Protein AF-A0A533X315-F1 (afdb_monomer_lite)

Secondary structure (DSSP, 8-state):
----EEEEEEEEE-SSS-EEEEEEEEEPPPTTT-SS-SEEEEEEEEEE-HHHHHTT---EEEEEEES-EEEEEE-TTS-BGGGGTT---------PPPS-PPP---SHHHHHHHTT-SEEEEEEEEEEEEE-SSSS-EEEEEEEEEEEEE--STT--PEEEEEEPPP----

Radius of gyration: 19.21 Å; chains: 1; bounding box: 47×56×48 Å

Sequence (171 aa):
MNRKIELKDIRLTIIPRLGVRIAGFAVLDDPSFSASPFASLTSLEVGMKLRPLLKKRVEVEEITLRDPLITVVKNRDGILNTSTLGKKGAPKPEGPAPAPEAPATEGPLRILALLAVDRVSITGGKLTYRDLSAAKPTEYVLQDLDFLLRNVGLGKTPGLQVATRRPTSRR

Foldseek 3Di:
DDFDWDWDDWDFDPPPFTWIKTAWIFGQADVVPDPDTQKIFGIWTWGFDPVVVVVVDTATAEIETHAMEHEWEQALVRDISCVPPPPPDDDDDDDDDPDDDDPPPPDPLVVQQVSQYFKYKYFFYKYWYWYHNDPDIDIDIDTGKIWMWGRSHPPDDIDIDIDHDDPPPDD

pLDDT: mean 76.37, std 17.33, range [31.34, 94.31]

Structure (mmCIF, N/CA/C/O backbone):
data_AF-A0A533X315-F1
#
_entry.id   AF-A0A533X315-F1
#
loop_
_atom_site.group_PDB
_atom_site.id
_atom_site.type_symbol
_atom_site.label_atom_id
_atom_site.label_alt_id
_atom_site.label_comp_id
_atom_site.label_asym_id
_atom_site.label_entity_id
_atom_site.label_seq_id
_atom_site.pdbx_PDB_ins_code
_atom_site.Cartn_x
_atom_site.Cartn_y
_atom_site.Cartn_z
_atom_site.occupancy
_atom_site.B_iso_or_equiv
_atom_site.auth_seq_id
_atom_site.auth_comp_id
_atom_site.auth_asym_id
_atom_site.auth_atom_id
_atom_site.pdbx_PDB_model_num
ATOM 1 N N . MET A 1 1 ? -9.261 5.398 -21.264 1.00 48.66 1 MET A N 1
ATOM 2 C CA . MET A 1 1 ? -8.404 4.272 -20.833 1.00 48.66 1 MET A CA 1
ATOM 3 C C . MET A 1 1 ? -9.002 3.698 -19.560 1.00 48.66 1 MET A C 1
ATOM 5 O O . MET A 1 1 ? -8.903 4.334 -18.518 1.00 48.66 1 MET A O 1
ATOM 9 N N . ASN A 1 2 ? -9.661 2.543 -19.648 1.00 55.62 2 ASN A N 1
ATOM 10 C CA . ASN A 1 2 ? -10.245 1.854 -18.498 1.00 55.62 2 ASN A CA 1
ATOM 11 C C . ASN A 1 2 ? -9.334 0.668 -18.175 1.00 55.62 2 ASN A C 1
ATOM 13 O O . ASN A 1 2 ? -9.430 -0.372 -18.819 1.00 55.62 2 ASN A O 1
ATOM 17 N N . ARG A 1 3 ? -8.406 0.843 -17.226 1.00 67.88 3 ARG A N 1
ATOM 18 C CA . ARG A 1 3 ? -7.572 -0.268 -16.749 1.00 67.88 3 ARG A CA 1
ATOM 19 C C . ARG A 1 3 ? -8.451 -1.263 -15.994 1.00 67.88 3 ARG A C 1
ATOM 21 O O . ARG A 1 3 ? -9.257 -0.855 -15.157 1.00 67.88 3 ARG A O 1
ATOM 28 N N . LYS A 1 4 ? -8.302 -2.553 -16.293 1.00 71.50 4 LYS A N 1
ATOM 29 C CA . LYS A 1 4 ? -9.035 -3.620 -15.606 1.00 71.50 4 LYS A CA 1
ATOM 30 C C . LYS A 1 4 ? -8.408 -3.850 -14.229 1.00 71.50 4 LYS A C 1
ATOM 32 O O . LYS A 1 4 ? -7.188 -3.956 -14.109 1.00 71.50 4 LYS A O 1
ATOM 37 N N . ILE A 1 5 ? -9.252 -3.900 -13.204 1.00 78.75 5 ILE A N 1
ATOM 38 C CA . ILE A 1 5 ? -8.856 -4.195 -11.826 1.00 78.75 5 ILE A CA 1
ATOM 39 C C . ILE A 1 5 ? -9.348 -5.601 -11.500 1.00 78.75 5 ILE A C 1
ATOM 41 O O . ILE A 1 5 ? -10.522 -5.904 -11.709 1.00 78.75 5 ILE A O 1
ATOM 45 N N . GLU A 1 6 ? -8.461 -6.443 -10.985 1.00 82.12 6 GLU A N 1
ATOM 46 C CA . GLU A 1 6 ? -8.786 -7.787 -10.517 1.00 82.12 6 GLU A CA 1
ATOM 47 C C . GLU A 1 6 ? -8.572 -7.874 -9.007 1.00 82.12 6 GLU A C 1
ATOM 49 O O . GLU A 1 6 ? -7.573 -7.382 -8.478 1.00 82.12 6 GLU A O 1
ATOM 54 N N . LEU A 1 7 ? -9.543 -8.473 -8.316 1.0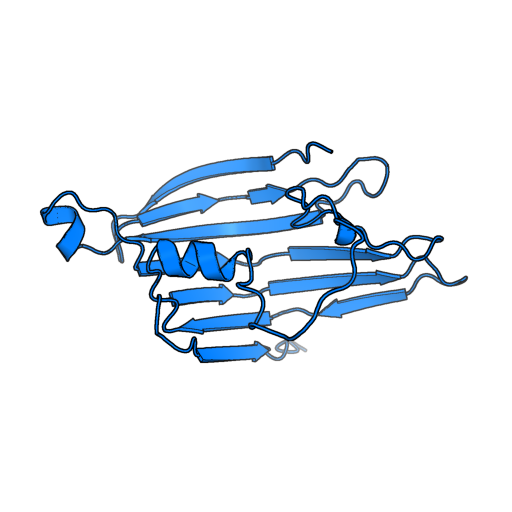0 85.00 7 LEU A N 1
ATOM 55 C CA . LEU A 1 7 ? -9.515 -8.721 -6.880 1.00 85.00 7 LEU A CA 1
ATOM 56 C C . LEU A 1 7 ? -9.859 -10.189 -6.656 1.00 85.00 7 LEU A C 1
ATOM 58 O O . LEU A 1 7 ? -10.851 -10.673 -7.200 1.00 85.00 7 LEU A O 1
ATOM 62 N N . LYS A 1 8 ? -9.054 -10.894 -5.860 1.00 83.25 8 LYS A N 1
ATOM 63 C CA . LYS A 1 8 ? -9.276 -12.322 -5.611 1.00 83.25 8 LYS A CA 1
ATOM 64 C C . LYS A 1 8 ? -10.305 -12.564 -4.514 1.00 83.25 8 LYS A C 1
ATOM 66 O O . LYS A 1 8 ? -11.152 -13.436 -4.659 1.00 83.25 8 LYS A O 1
ATOM 71 N N . ASP A 1 9 ? -10.180 -11.855 -3.396 1.00 87.25 9 ASP A N 1
ATOM 72 C CA . ASP A 1 9 ? -10.981 -12.126 -2.202 1.00 87.25 9 ASP A CA 1
ATOM 73 C C . ASP A 1 9 ? -11.053 -10.900 -1.283 1.00 87.25 9 ASP A C 1
ATOM 75 O O . ASP A 1 9 ? -10.098 -10.122 -1.202 1.00 87.25 9 ASP A O 1
ATOM 79 N N . ILE A 1 10 ? -12.167 -10.746 -0.568 1.00 90.19 10 ILE A N 1
ATOM 80 C CA . ILE A 1 10 ? -12.388 -9.693 0.427 1.00 90.19 10 ILE A CA 1
ATOM 81 C C . ILE A 1 10 ? -12.855 -10.362 1.714 1.00 90.19 10 ILE A C 1
ATOM 83 O O . ILE A 1 10 ? -13.916 -10.977 1.764 1.00 90.19 10 ILE A O 1
ATOM 87 N N . ARG A 1 11 ? -12.072 -10.210 2.778 1.00 89.31 11 ARG A N 1
ATOM 88 C CA . ARG A 1 11 ? -12.354 -10.789 4.091 1.00 89.31 11 ARG A CA 1
ATOM 89 C C . ARG A 1 11 ? -12.438 -9.714 5.152 1.00 89.31 11 ARG A C 1
ATOM 91 O O . ARG A 1 11 ? -11.667 -8.757 5.146 1.00 89.31 11 ARG A O 1
ATOM 98 N N . LEU A 1 12 ? -13.343 -9.907 6.101 1.00 89.06 12 LEU A N 1
ATOM 99 C CA . LEU A 1 12 ? -13.338 -9.143 7.338 1.00 89.06 12 LEU A CA 1
ATOM 100 C C . LEU A 1 12 ? -12.256 -9.713 8.265 1.00 89.06 12 LEU A C 1
ATOM 102 O O . LEU A 1 12 ? -12.170 -10.925 8.457 1.00 89.06 12 LEU A O 1
ATOM 106 N N . THR A 1 13 ? -11.456 -8.841 8.862 1.00 85.25 13 THR A N 1
ATOM 107 C CA . THR A 1 13 ? -10.503 -9.197 9.917 1.00 85.25 13 THR A CA 1
ATOM 108 C C . THR A 1 13 ? -11.058 -8.683 11.234 1.00 85.25 13 THR A C 1
ATOM 110 O O . THR A 1 13 ? -11.443 -7.523 11.306 1.00 85.25 13 THR A O 1
ATOM 113 N N . ILE A 1 14 ? -11.123 -9.527 12.266 1.00 82.69 14 ILE A N 1
ATOM 114 C CA . ILE A 1 14 ? -11.650 -9.145 13.592 1.00 82.69 14 ILE A CA 1
ATOM 115 C C . ILE A 1 14 ? -10.534 -9.137 14.650 1.00 82.69 14 ILE A C 1
ATOM 117 O O . ILE A 1 14 ? -10.539 -8.302 15.550 1.00 82.69 14 ILE A O 1
ATOM 121 N N . ILE A 1 15 ? -9.544 -10.027 14.526 1.00 76.31 15 ILE A N 1
ATOM 122 C CA . ILE A 1 15 ? -8.425 -10.191 15.467 1.00 76.31 15 ILE A CA 1
ATOM 123 C C . ILE A 1 15 ? -7.122 -10.207 14.648 1.00 76.31 15 ILE A C 1
ATOM 125 O O . ILE A 1 15 ? -7.085 -10.899 13.629 1.00 76.31 15 ILE A O 1
ATOM 129 N N . PRO A 1 16 ? -6.054 -9.469 15.026 1.00 72.25 16 PRO A N 1
ATOM 130 C CA . PRO A 1 16 ? -5.887 -8.640 16.231 1.00 72.25 16 PRO A CA 1
ATOM 131 C C . PRO A 1 16 ? -6.499 -7.230 16.141 1.00 72.25 16 PRO A C 1
ATOM 133 O O . PRO A 1 16 ? -6.506 -6.507 17.133 1.00 72.25 16 PRO A O 1
ATOM 136 N N . ARG A 1 17 ? -6.987 -6.816 14.966 1.00 80.06 17 ARG A N 1
ATOM 137 C CA . ARG A 1 17 ? -7.642 -5.521 14.732 1.00 80.06 17 ARG A CA 1
ATOM 138 C C . ARG A 1 17 ? -8.839 -5.704 13.804 1.00 80.06 17 ARG A C 1
ATOM 140 O O . ARG A 1 17 ? -8.781 -6.530 12.893 1.00 80.06 17 ARG A O 1
ATOM 147 N N . LEU A 1 18 ? -9.885 -4.908 14.020 1.00 89.44 18 LEU A N 1
ATOM 148 C CA . LEU A 1 18 ? -11.064 -4.894 13.161 1.00 89.44 18 LEU A CA 1
ATOM 149 C C . LEU A 1 18 ? -10.752 -4.172 11.847 1.00 89.44 18 LEU A C 1
ATOM 151 O O . LEU A 1 18 ? -10.178 -3.082 11.851 1.00 89.44 18 LEU A O 1
ATOM 155 N N . GLY A 1 19 ? -11.134 -4.764 10.723 1.00 90.88 19 GLY A N 1
ATOM 156 C CA . GLY A 1 19 ? -10.880 -4.175 9.420 1.00 90.88 19 GLY A CA 1
ATOM 157 C C . GLY A 1 19 ? -11.281 -5.061 8.255 1.00 90.88 19 GLY A C 1
ATOM 158 O O . GLY A 1 19 ? -11.952 -6.081 8.412 1.00 90.88 19 GLY A O 1
ATOM 159 N N . VAL A 1 20 ? -10.832 -4.665 7.072 1.00 92.12 20 VAL A N 1
ATOM 160 C CA . VAL A 1 20 ? -11.052 -5.387 5.820 1.00 92.12 20 VAL A CA 1
ATOM 161 C C . VAL A 1 20 ? -9.702 -5.750 5.222 1.00 92.12 20 VAL A C 1
ATOM 163 O O . VAL A 1 20 ? -8.807 -4.914 5.127 1.00 92.12 20 VAL A O 1
ATOM 166 N N . ARG A 1 21 ? -9.553 -7.004 4.807 1.00 91.06 21 ARG A N 1
ATOM 167 C CA . ARG A 1 21 ? -8.403 -7.504 4.066 1.00 91.06 21 ARG A CA 1
ATOM 168 C C . ARG A 1 21 ? -8.839 -7.925 2.676 1.00 91.06 21 ARG A C 1
ATOM 170 O O . ARG A 1 21 ? -9.643 -8.835 2.514 1.00 91.06 21 ARG A O 1
ATOM 177 N N . ILE A 1 22 ? -8.247 -7.297 1.679 1.00 91.88 22 ILE A N 1
ATOM 178 C CA . ILE A 1 22 ? -8.441 -7.594 0.268 1.00 91.88 22 ILE A CA 1
ATOM 179 C C . ILE A 1 22 ? -7.198 -8.344 -0.200 1.00 91.88 22 ILE A C 1
ATOM 181 O O . ILE A 1 22 ? -6.088 -7.843 -0.041 1.00 91.88 22 ILE A O 1
ATOM 185 N N . ALA A 1 23 ? -7.357 -9.549 -0.736 1.00 89.62 23 ALA A N 1
ATOM 186 C CA . ALA A 1 23 ? -6.254 -10.358 -1.244 1.00 89.62 23 ALA A CA 1
ATOM 187 C C . ALA A 1 23 ? -6.206 -10.337 -2.775 1.00 89.62 23 ALA A C 1
ATOM 189 O O . ALA A 1 23 ? -7.246 -10.314 -3.433 1.00 89.62 23 ALA A O 1
ATOM 190 N N . GLY A 1 24 ? -4.990 -10.401 -3.323 1.00 80.44 24 GLY A N 1
ATOM 191 C CA . GLY A 1 24 ? -4.727 -10.527 -4.755 1.00 80.44 24 GLY A CA 1
ATOM 192 C C . GLY A 1 24 ? -5.320 -9.375 -5.553 1.00 80.44 24 GLY A C 1
ATOM 193 O O . GLY A 1 24 ? -6.276 -9.584 -6.293 1.00 80.44 24 GLY A O 1
ATOM 194 N N . PHE A 1 25 ? -4.777 -8.172 -5.369 1.00 83.56 25 PHE A N 1
ATOM 195 C CA . PHE A 1 25 ? -5.185 -6.995 -6.131 1.00 83.56 25 PHE A CA 1
ATOM 196 C C . PHE A 1 25 ? -4.200 -6.762 -7.273 1.00 83.56 25 PHE A C 1
ATOM 198 O O . PHE A 1 25 ? -2.995 -6.656 -7.039 1.00 83.56 25 PHE A O 1
ATOM 205 N N . ALA A 1 26 ? -4.705 -6.658 -8.497 1.00 81.19 26 ALA A N 1
ATOM 206 C CA . ALA A 1 26 ? -3.902 -6.375 -9.677 1.00 81.19 26 ALA A CA 1
ATOM 207 C C . ALA A 1 26 ? -4.588 -5.331 -10.561 1.00 81.19 26 ALA A C 1
ATOM 209 O O . ALA A 1 26 ? -5.777 -5.419 -10.861 1.00 81.19 26 ALA A O 1
ATOM 210 N N . VAL A 1 27 ? -3.815 -4.340 -10.990 1.00 79.62 27 VAL A N 1
ATOM 211 C CA . VAL A 1 27 ? -4.179 -3.379 -12.026 1.00 79.62 27 VAL A CA 1
ATOM 212 C C . VAL A 1 27 ? -3.457 -3.809 -13.288 1.00 79.62 27 VAL A C 1
ATOM 214 O O . VAL A 1 27 ? -2.233 -3.678 -13.403 1.00 79.62 27 VAL A O 1
ATOM 217 N N . LEU A 1 28 ? -4.227 -4.352 -14.221 1.00 70.94 28 LEU A N 1
ATOM 218 C CA . LEU A 1 28 ? -3.714 -4.774 -15.512 1.00 70.94 28 LEU A CA 1
ATOM 219 C C . LEU A 1 28 ? -3.410 -3.538 -16.361 1.00 70.94 28 LEU A C 1
ATOM 221 O O . LEU A 1 28 ? -4.136 -2.537 -16.311 1.00 70.94 28 LEU A O 1
ATOM 225 N N . ASP A 1 29 ? -2.305 -3.598 -17.100 1.00 66.69 29 ASP A N 1
ATOM 226 C CA . ASP A 1 29 ? -2.007 -2.583 -18.105 1.00 66.69 29 ASP 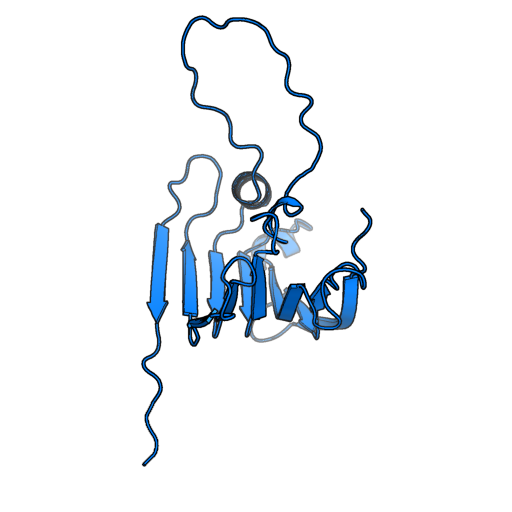A CA 1
ATOM 227 C C . ASP A 1 29 ? -2.778 -2.876 -19.397 1.00 66.69 29 ASP A C 1
ATOM 229 O O . ASP A 1 29 ? -3.402 -3.930 -19.549 1.00 66.69 29 ASP A O 1
ATOM 233 N N . ASP A 1 30 ? -2.756 -1.924 -20.324 1.00 61.12 30 ASP A N 1
ATOM 234 C CA . ASP A 1 30 ? -3.273 -2.163 -21.668 1.00 61.12 30 ASP A CA 1
ATOM 235 C C . ASP A 1 30 ? -2.464 -3.299 -22.340 1.00 61.12 30 ASP A C 1
ATOM 237 O O . ASP A 1 30 ? -1.226 -3.249 -22.306 1.00 61.12 30 ASP A O 1
ATOM 241 N N . PRO A 1 31 ? -3.111 -4.308 -22.964 1.00 58.53 31 PRO A N 1
ATOM 242 C CA . PRO A 1 31 ? -2.419 -5.399 -23.657 1.00 58.53 31 PRO A CA 1
ATOM 243 C C . PRO A 1 31 ? -1.403 -4.923 -24.702 1.00 58.53 31 PRO A C 1
ATOM 245 O O . PRO A 1 31 ? -0.459 -5.645 -25.013 1.00 58.53 31 PRO A O 1
ATOM 248 N N . SER A 1 32 ? -1.580 -3.706 -25.229 1.00 52.69 32 SER A N 1
ATOM 249 C CA . SER A 1 32 ? -0.659 -3.074 -26.179 1.00 52.69 32 SER A CA 1
ATOM 250 C C . SER A 1 32 ? 0.703 -2.675 -25.584 1.00 52.69 32 SER A C 1
ATOM 252 O O . SER A 1 32 ? 1.644 -2.457 -26.346 1.00 52.69 32 SER A O 1
ATOM 254 N N . PHE A 1 33 ? 0.851 -2.618 -24.253 1.00 56.50 33 PHE A N 1
ATOM 255 C CA . PHE A 1 33 ? 2.120 -2.309 -23.575 1.00 56.50 33 PHE A CA 1
ATOM 256 C C . PHE A 1 33 ? 2.791 -3.535 -22.940 1.00 56.50 33 PHE A C 1
ATOM 258 O O . PHE A 1 33 ? 4.016 -3.659 -22.995 1.00 56.50 33 PHE A O 1
ATOM 265 N N . SER A 1 34 ? 2.028 -4.421 -22.291 1.00 58.03 34 SER A N 1
ATOM 266 C CA . SER A 1 34 ? 2.573 -5.552 -21.527 1.00 58.03 34 SER A CA 1
ATOM 267 C C . SER A 1 34 ? 1.480 -6.557 -21.146 1.00 58.03 34 SER A C 1
ATOM 269 O O . SER A 1 34 ? 0.383 -6.164 -20.763 1.00 58.03 34 SER A O 1
ATOM 271 N N . ALA A 1 35 ? 1.807 -7.855 -21.159 1.00 59.41 35 ALA A N 1
ATOM 272 C CA . ALA A 1 35 ? 0.961 -8.909 -20.583 1.00 59.41 35 ALA A CA 1
ATOM 273 C C . ALA A 1 35 ? 1.045 -8.981 -19.042 1.00 59.41 35 ALA A C 1
ATOM 275 O O . ALA A 1 35 ? 0.193 -9.590 -18.397 1.00 59.41 35 ALA A O 1
ATOM 276 N N . SER A 1 36 ? 2.069 -8.367 -18.441 1.00 62.09 36 SER A N 1
ATOM 277 C CA . SER A 1 36 ? 2.260 -8.315 -16.990 1.00 62.09 36 SER A CA 1
ATOM 278 C C . SER A 1 36 ? 1.491 -7.148 -16.356 1.00 62.09 36 SER A C 1
ATOM 280 O O . SER A 1 36 ? 1.452 -6.065 -16.951 1.00 62.09 36 SER A O 1
ATOM 282 N N . PRO A 1 37 ? 0.946 -7.318 -15.133 1.00 66.94 37 PRO A N 1
ATOM 283 C CA . PRO A 1 37 ? 0.276 -6.249 -14.400 1.00 66.94 37 PRO A CA 1
ATOM 284 C C . PRO A 1 37 ? 1.179 -5.026 -14.215 1.00 66.94 37 PRO A C 1
ATOM 286 O O . PRO A 1 37 ? 2.347 -5.149 -13.839 1.00 66.94 37 PRO A O 1
ATOM 289 N N . PHE A 1 38 ? 0.609 -3.839 -14.423 1.00 77.00 38 PHE A N 1
ATOM 290 C CA . PHE A 1 38 ? 1.283 -2.569 -14.162 1.00 77.00 38 PHE A CA 1
ATOM 291 C C . PHE A 1 38 ? 1.596 -2.416 -12.667 1.00 77.00 38 PHE A C 1
ATOM 293 O O . PHE A 1 38 ? 2.708 -2.060 -12.274 1.00 77.00 38 PHE A O 1
ATOM 300 N N . ALA A 1 39 ? 0.598 -2.694 -11.829 1.00 83.56 39 ALA A N 1
ATOM 301 C CA . ALA A 1 39 ? 0.724 -2.676 -10.384 1.00 83.56 39 ALA A CA 1
ATOM 302 C C . ALA A 1 39 ? -0.056 -3.847 -9.799 1.00 83.56 39 ALA A C 1
ATOM 304 O O . ALA A 1 39 ? -1.175 -4.125 -10.220 1.00 83.56 39 ALA A O 1
ATOM 305 N N . SER A 1 40 ? 0.507 -4.528 -8.815 1.00 87.62 40 SER A N 1
ATOM 306 C CA . SER A 1 40 ? -0.186 -5.573 -8.068 1.00 87.62 40 SER A CA 1
ATOM 307 C C . SER A 1 40 ? 0.274 -5.576 -6.622 1.00 87.62 40 SER A C 1
ATOM 309 O O . SER A 1 40 ? 1.283 -4.964 -6.289 1.00 87.62 40 SER A O 1
ATOM 311 N N . LEU A 1 41 ? -0.488 -6.214 -5.748 1.00 90.75 41 LEU A N 1
ATOM 312 C CA . LEU A 1 41 ? -0.133 -6.402 -4.349 1.00 90.75 41 LEU A CA 1
ATOM 313 C C . LEU A 1 41 ? -0.750 -7.702 -3.837 1.00 90.75 41 LEU A C 1
ATOM 315 O O . LEU A 1 41 ? -1.841 -8.105 -4.257 1.00 90.75 41 LEU A O 1
ATOM 319 N N . THR A 1 42 ? -0.058 -8.346 -2.901 1.00 91.44 42 THR A N 1
ATOM 320 C CA . THR A 1 42 ? -0.518 -9.594 -2.283 1.00 91.44 42 THR A CA 1
ATOM 321 C C . THR A 1 42 ? -1.777 -9.356 -1.462 1.00 91.44 42 THR A C 1
ATOM 323 O O . THR A 1 42 ? -2.757 -10.095 -1.587 1.00 91.44 42 THR A O 1
ATOM 326 N N . SER A 1 43 ? -1.775 -8.319 -0.620 1.00 91.12 43 SER A N 1
ATOM 327 C CA . SER A 1 43 ? -2.973 -7.925 0.118 1.00 91.12 43 SER A CA 1
ATOM 328 C C . SER A 1 43 ? -2.981 -6.462 0.537 1.00 91.12 43 SER A C 1
ATOM 330 O O . SER A 1 43 ? -1.950 -5.919 0.932 1.00 91.12 43 SER A O 1
ATOM 332 N N . LEU A 1 44 ? -4.165 -5.860 0.486 1.00 92.56 44 LEU A N 1
ATOM 333 C CA . LEU A 1 44 ? -4.480 -4.543 1.018 1.00 92.56 44 LEU A CA 1
ATOM 334 C C . LEU A 1 44 ? -5.291 -4.735 2.300 1.00 92.56 44 LEU A C 1
ATOM 336 O O . LEU A 1 44 ? -6.371 -5.321 2.279 1.00 92.56 44 LEU A O 1
ATOM 340 N N . GLU A 1 45 ? -4.762 -4.262 3.418 1.00 92.69 45 GLU A N 1
ATOM 341 C CA . GLU A 1 45 ? -5.408 -4.320 4.727 1.00 92.69 45 GLU A CA 1
ATOM 342 C C . GLU A 1 45 ? -5.812 -2.904 5.137 1.00 92.69 45 GLU A C 1
ATOM 344 O O . GLU A 1 45 ? -4.994 -1.988 5.115 1.00 92.69 45 GLU A O 1
ATOM 349 N N . VAL A 1 46 ? -7.079 -2.721 5.499 1.00 92.62 46 VAL A N 1
ATOM 350 C CA . VAL A 1 46 ? -7.629 -1.458 5.997 1.00 92.62 46 VAL A CA 1
ATOM 351 C C . VAL A 1 46 ? -8.149 -1.701 7.408 1.00 92.62 46 VAL A C 1
ATOM 353 O O . VAL A 1 46 ? -9.165 -2.370 7.594 1.00 92.62 46 VAL A O 1
ATOM 356 N N . GLY A 1 47 ? -7.428 -1.189 8.402 1.00 92.00 47 GLY A N 1
ATOM 357 C CA . GLY A 1 47 ? -7.794 -1.243 9.814 1.00 92.00 47 GLY A CA 1
ATOM 358 C C . GLY A 1 47 ? -8.716 -0.091 10.201 1.00 92.00 47 GLY A C 1
ATOM 359 O O . GLY A 1 47 ? -8.532 1.040 9.753 1.00 92.00 47 GLY A O 1
ATOM 360 N N . MET A 1 48 ? -9.704 -0.371 11.047 1.00 91.62 48 MET A N 1
ATOM 361 C CA . MET A 1 48 ? -10.718 0.589 11.482 1.00 91.62 48 MET A CA 1
ATOM 362 C C . MET A 1 48 ? -10.626 0.832 12.989 1.00 91.62 48 MET A C 1
ATOM 364 O O . MET A 1 48 ? -10.395 -0.095 13.768 1.00 91.62 48 MET A O 1
ATOM 368 N N . LYS A 1 49 ? -10.882 2.070 13.422 1.00 89.31 49 LYS A N 1
ATOM 369 C CA . LYS A 1 49 ? -10.882 2.418 14.849 1.00 89.31 49 LYS A CA 1
ATOM 370 C C . LYS A 1 49 ? -12.089 1.807 15.561 1.00 89.31 49 LYS A C 1
ATOM 372 O O . LYS A 1 49 ? -13.231 2.047 15.180 1.00 89.31 49 LYS A O 1
ATOM 377 N N . LEU A 1 50 ? -11.863 1.117 16.678 1.00 87.56 50 LEU A N 1
ATOM 378 C CA . LEU A 1 50 ? -12.948 0.504 17.461 1.00 87.56 50 LEU A CA 1
ATOM 379 C C . LEU A 1 50 ? -13.855 1.532 18.163 1.00 87.56 50 LEU A C 1
ATOM 381 O O . LEU A 1 50 ? -15.076 1.394 18.141 1.00 87.56 50 LEU A O 1
ATOM 385 N N . ARG A 1 51 ? -13.287 2.584 18.776 1.00 89.25 51 ARG A N 1
ATOM 386 C CA . ARG A 1 51 ? -14.074 3.566 19.558 1.00 89.25 51 ARG A CA 1
ATOM 387 C C . ARG A 1 51 ? -15.133 4.304 18.714 1.00 89.25 51 ARG A C 1
ATOM 389 O O . ARG A 1 51 ? -16.264 4.417 19.186 1.00 89.25 51 ARG A O 1
ATOM 396 N N . PRO A 1 52 ? -14.823 4.804 17.500 1.00 87.25 52 PRO A N 1
ATOM 397 C CA . PRO A 1 52 ? -15.812 5.431 16.622 1.00 87.25 52 PRO A CA 1
ATOM 398 C C . PRO A 1 52 ? -16.853 4.441 16.088 1.00 87.25 52 PRO A C 1
ATOM 400 O O . PRO A 1 52 ? -18.016 4.817 15.947 1.00 87.25 52 PRO A O 1
ATOM 403 N N . LEU A 1 53 ? -16.489 3.172 15.876 1.00 85.69 53 LEU A N 1
ATOM 404 C CA . LEU A 1 53 ? -17.422 2.146 15.398 1.00 85.69 53 LEU A CA 1
ATOM 405 C C . LEU A 1 53 ? -18.551 1.856 16.391 1.00 85.69 53 LEU A C 1
ATOM 407 O O . LEU A 1 53 ? -19.693 1.683 15.971 1.00 85.69 53 LEU A O 1
ATOM 411 N N . LEU A 1 54 ? -18.280 1.920 17.701 1.00 88.38 54 LEU A N 1
ATOM 412 C CA . LEU A 1 54 ? -19.326 1.864 18.737 1.00 88.38 54 LEU A CA 1
ATOM 413 C C . LEU A 1 54 ? -20.332 3.024 18.617 1.00 88.38 54 LEU A C 1
ATOM 415 O O . LEU A 1 54 ? -21.490 2.893 19.003 1.00 88.38 54 LEU A O 1
ATOM 419 N N . LYS A 1 55 ? -19.904 4.152 18.038 1.00 93.19 55 LYS A N 1
ATOM 420 C CA . LYS A 1 55 ? -20.741 5.318 17.709 1.00 93.19 55 LYS A CA 1
ATOM 421 C C . LYS A 1 55 ? -21.243 5.297 16.258 1.00 93.19 55 LYS A C 1
ATOM 423 O O . LYS A 1 55 ? -21.676 6.334 15.760 1.00 93.19 55 LYS A O 1
ATOM 428 N N . LYS A 1 56 ? -21.166 4.148 15.573 1.00 89.62 56 LYS A N 1
ATOM 429 C CA . LYS A 1 56 ? -21.532 3.958 14.156 1.00 89.62 56 LYS A CA 1
ATOM 430 C C . LYS A 1 56 ? -20.760 4.861 13.181 1.00 89.62 56 LYS A C 1
ATOM 432 O O . LYS A 1 56 ? -21.261 5.186 12.109 1.00 89.62 56 LYS A O 1
ATOM 437 N N . ARG A 1 57 ? -19.543 5.279 13.540 1.00 86.12 57 ARG A N 1
ATOM 438 C CA . ARG A 1 57 ? -18.647 6.052 12.670 1.00 86.12 57 ARG A CA 1
ATOM 439 C C . ARG A 1 57 ? -17.523 5.168 12.161 1.00 86.12 57 ARG A C 1
ATOM 441 O O . ARG A 1 57 ? -16.838 4.514 12.943 1.00 86.12 57 ARG A O 1
ATOM 448 N N . VAL A 1 58 ? -17.335 5.172 10.848 1.00 85.62 58 VAL A N 1
ATOM 449 C CA . VAL A 1 58 ? -16.233 4.475 10.190 1.00 85.62 58 VAL A CA 1
ATOM 450 C C . VAL A 1 58 ? -15.060 5.436 10.081 1.00 85.62 58 VAL A C 1
ATOM 452 O O . VAL A 1 58 ? -15.121 6.412 9.342 1.00 85.62 58 VAL A O 1
ATOM 455 N N . GLU A 1 59 ? -13.999 5.148 10.826 1.00 87.38 59 GLU A N 1
ATOM 456 C CA . GLU A 1 59 ? -12.737 5.880 10.755 1.00 87.38 59 GLU A CA 1
ATOM 457 C C . GLU A 1 59 ? -11.602 4.893 10.489 1.00 87.38 59 GLU A C 1
ATOM 459 O O . GLU A 1 59 ? -11.504 3.854 11.153 1.00 87.38 59 GLU A O 1
ATOM 464 N N . VAL A 1 60 ? -10.755 5.219 9.513 1.00 90.12 60 VAL A N 1
ATOM 465 C CA . VAL A 1 60 ? -9.621 4.384 9.115 1.00 90.12 60 VAL A CA 1
ATOM 466 C C . VAL A 1 60 ? -8.442 4.666 10.046 1.00 90.12 60 VAL A C 1
ATOM 468 O O . VAL A 1 60 ? -7.999 5.802 10.182 1.00 90.12 60 VAL A O 1
ATOM 471 N N . GLU A 1 61 ? -7.932 3.629 10.705 1.00 89.62 61 GLU A N 1
ATOM 472 C CA . GLU A 1 61 ? -6.744 3.708 11.565 1.00 89.62 61 GLU A CA 1
ATOM 473 C C . GLU A 1 61 ? -5.472 3.531 10.731 1.00 89.62 61 GLU A C 1
ATOM 475 O O . GLU A 1 61 ? -4.572 4.369 10.757 1.00 89.62 61 GLU A O 1
ATOM 480 N N . GLU A 1 62 ? -5.409 2.449 9.955 1.00 91.19 62 GLU A N 1
ATOM 481 C CA . GLU A 1 62 ? -4.216 2.076 9.202 1.00 91.19 62 GLU A CA 1
ATOM 482 C C . GLU A 1 62 ? -4.578 1.497 7.835 1.00 91.19 62 GLU A C 1
ATOM 484 O O . GLU A 1 62 ? -5.551 0.758 7.696 1.00 91.19 62 GLU A O 1
ATOM 489 N N . ILE A 1 63 ? -3.757 1.803 6.832 1.00 93.31 63 ILE A N 1
ATOM 490 C CA . ILE A 1 63 ? -3.776 1.140 5.530 1.00 93.31 63 ILE A CA 1
ATOM 491 C C . ILE A 1 63 ? -2.425 0.455 5.324 1.00 93.31 63 ILE A C 1
ATOM 493 O O . ILE A 1 63 ? -1.395 1.126 5.338 1.00 93.31 63 ILE A O 1
ATOM 497 N N . THR A 1 64 ? -2.422 -0.855 5.093 1.00 93.38 64 THR A N 1
ATOM 498 C CA . THR A 1 64 ? -1.209 -1.646 4.849 1.00 93.38 64 THR A CA 1
ATOM 499 C C . THR A 1 64 ? -1.260 -2.307 3.478 1.00 93.38 64 THR A C 1
ATOM 501 O O . THR A 1 64 ? -2.180 -3.066 3.175 1.00 93.38 64 THR A O 1
ATOM 504 N N . LEU A 1 65 ? -0.243 -2.055 2.655 1.00 94.31 65 LEU A N 1
ATOM 505 C CA . LEU A 1 65 ? -0.036 -2.712 1.367 1.00 94.31 65 LEU A CA 1
ATOM 506 C C . LEU A 1 65 ? 1.094 -3.734 1.516 1.00 94.31 65 LEU A C 1
ATOM 508 O O . LEU A 1 65 ? 2.233 -3.365 1.817 1.00 94.31 65 LEU A O 1
ATOM 512 N N . ARG A 1 66 ? 0.784 -5.016 1.297 1.00 93.31 66 ARG A N 1
ATOM 513 C CA . ARG A 1 66 ? 1.767 -6.106 1.357 1.00 93.31 66 ARG A CA 1
ATOM 514 C C . ARG A 1 66 ? 2.264 -6.497 -0.021 1.00 93.31 66 ARG A C 1
ATOM 516 O O . ARG A 1 66 ? 1.458 -6.762 -0.914 1.00 93.31 66 ARG A O 1
ATOM 523 N N . ASP A 1 67 ? 3.583 -6.542 -0.133 1.00 92.94 67 ASP A N 1
ATOM 524 C CA . ASP A 1 67 ? 4.353 -6.918 -1.311 1.00 92.94 67 ASP A CA 1
ATOM 525 C C . ASP A 1 67 ? 3.853 -6.228 -2.589 1.00 92.94 67 ASP A C 1
ATOM 527 O O . ASP A 1 67 ? 3.518 -6.904 -3.567 1.00 92.94 67 ASP A O 1
ATOM 531 N N . PRO A 1 68 ? 3.711 -4.885 -2.602 1.00 92.00 68 PRO A N 1
ATOM 532 C CA . PRO A 1 68 ? 3.300 -4.212 -3.818 1.00 92.00 68 PRO A CA 1
ATOM 533 C C . PRO A 1 68 ? 4.395 -4.331 -4.876 1.00 92.00 68 PRO A C 1
ATOM 535 O O . PRO A 1 68 ? 5.533 -3.915 -4.664 1.00 92.00 68 PRO A O 1
ATOM 538 N N . LEU A 1 69 ? 4.027 -4.864 -6.032 1.00 89.62 69 LEU A N 1
ATOM 539 C CA . LEU A 1 69 ? 4.843 -4.925 -7.229 1.00 89.62 69 LEU A CA 1
ATOM 540 C C . LEU A 1 69 ? 4.395 -3.826 -8.188 1.00 89.62 69 LEU A C 1
ATOM 542 O O . LEU A 1 69 ? 3.242 -3.810 -8.616 1.00 89.62 69 LEU A O 1
ATOM 546 N N . ILE A 1 70 ? 5.307 -2.934 -8.555 1.00 87.94 70 ILE A N 1
ATOM 547 C CA . ILE A 1 70 ? 5.062 -1.872 -9.531 1.00 87.94 70 ILE A CA 1
ATOM 548 C C . ILE A 1 70 ? 6.047 -2.043 -10.682 1.00 87.94 70 ILE A C 1
ATOM 550 O O . ILE A 1 70 ? 7.256 -2.118 -10.461 1.00 87.94 70 ILE A O 1
ATOM 554 N N . THR A 1 71 ? 5.530 -2.071 -11.908 1.00 85.38 71 THR A N 1
ATOM 555 C CA . THR A 1 71 ? 6.333 -2.160 -13.128 1.00 85.38 71 THR A CA 1
ATOM 556 C C . THR A 1 71 ? 6.204 -0.867 -13.917 1.00 85.38 71 THR A C 1
ATOM 558 O O . THR A 1 71 ? 5.154 -0.557 -14.483 1.00 85.38 71 THR A O 1
ATOM 561 N N . VAL A 1 72 ? 7.295 -0.114 -13.981 1.00 84.50 72 VAL A N 1
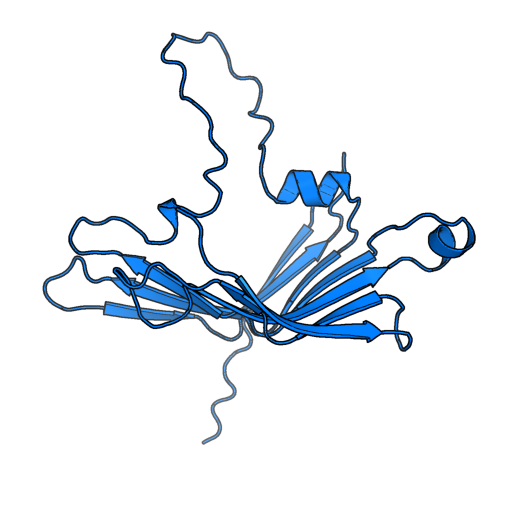ATOM 562 C CA . VAL A 1 72 ? 7.396 1.112 -14.766 1.00 84.50 72 VAL A CA 1
ATOM 563 C C . VAL A 1 72 ? 8.143 0.799 -16.051 1.00 84.50 72 VAL A C 1
ATOM 565 O O . VAL A 1 72 ? 9.298 0.385 -16.020 1.00 84.50 72 VAL A O 1
ATOM 568 N N . VAL A 1 73 ? 7.483 0.996 -17.186 1.00 82.69 73 VAL A N 1
ATOM 569 C CA . VAL A 1 73 ? 8.054 0.760 -18.513 1.00 82.69 73 VAL A CA 1
ATOM 570 C C . VAL A 1 73 ? 8.140 2.086 -19.249 1.00 82.69 73 VAL A C 1
ATOM 572 O O . VAL A 1 73 ? 7.138 2.794 -19.371 1.00 82.69 73 VAL A O 1
ATOM 575 N N . LYS A 1 74 ? 9.333 2.404 -19.748 1.00 83.62 74 LYS A N 1
ATOM 576 C CA . LYS A 1 74 ? 9.574 3.498 -20.686 1.00 83.62 74 LYS A CA 1
ATOM 577 C C . LYS A 1 74 ? 9.618 2.933 -22.098 1.00 83.62 74 LYS A C 1
ATOM 579 O O . LYS A 1 74 ? 10.449 2.071 -22.382 1.00 83.62 74 LYS A O 1
ATOM 584 N N . ASN A 1 75 ? 8.708 3.377 -22.959 1.00 78.25 75 ASN A N 1
ATOM 585 C CA . ASN A 1 75 ? 8.628 2.905 -24.338 1.00 78.25 75 ASN A CA 1
ATOM 586 C C . ASN A 1 75 ? 9.710 3.552 -25.231 1.00 78.25 75 ASN A C 1
ATOM 588 O O . ASN A 1 75 ? 10.488 4.399 -24.784 1.00 78.25 75 ASN A O 1
ATOM 592 N N . ARG A 1 76 ? 9.751 3.154 -26.510 1.00 79.00 76 ARG A N 1
ATOM 593 C CA . ARG A 1 76 ? 10.692 3.700 -27.504 1.00 79.00 76 ARG A CA 1
ATOM 594 C C . ARG A 1 76 ? 10.531 5.197 -27.753 1.00 79.00 76 ARG A C 1
ATOM 596 O O . ARG A 1 76 ? 11.525 5.870 -27.995 1.00 79.00 76 ARG A O 1
ATOM 603 N N . ASP A 1 77 ? 9.317 5.709 -27.590 1.00 73.19 77 ASP A N 1
ATOM 604 C CA . ASP A 1 77 ? 8.990 7.133 -27.708 1.00 73.19 77 ASP A CA 1
ATOM 605 C C . ASP A 1 77 ? 9.332 7.928 -26.431 1.00 73.19 77 ASP A C 1
ATOM 607 O O . ASP A 1 77 ? 9.048 9.119 -26.332 1.00 73.19 77 ASP A O 1
ATOM 611 N N . GLY A 1 78 ? 9.919 7.276 -25.418 1.00 69.44 78 GLY A N 1
ATOM 612 C CA . GLY A 1 78 ? 10.279 7.881 -24.136 1.00 69.44 78 GLY A CA 1
ATOM 613 C C . GLY A 1 78 ? 9.110 8.096 -23.168 1.00 69.44 78 GLY A C 1
ATOM 614 O O . GLY A 1 78 ? 9.307 8.666 -22.094 1.00 69.44 78 GLY A O 1
ATOM 615 N N . ILE A 1 79 ? 7.913 7.621 -23.510 1.00 72.62 79 ILE A N 1
ATOM 616 C CA . ILE A 1 79 ? 6.685 7.718 -22.719 1.00 72.62 79 ILE A CA 1
ATOM 617 C C . ILE A 1 79 ? 6.670 6.622 -21.648 1.00 72.62 79 ILE A C 1
ATOM 619 O O . ILE A 1 79 ? 6.952 5.452 -21.917 1.00 72.62 79 ILE A O 1
ATOM 623 N N . LEU A 1 80 ? 6.302 7.001 -20.422 1.00 72.44 80 LEU A N 1
ATOM 624 C CA . LEU A 1 80 ? 6.145 6.076 -19.303 1.00 72.44 80 LEU A CA 1
ATOM 625 C C . LEU A 1 80 ? 4.717 5.526 -19.239 1.00 72.44 80 LEU A C 1
ATOM 627 O O . LEU A 1 80 ? 3.738 6.268 -19.338 1.00 72.44 80 LEU A O 1
ATOM 631 N N . ASN A 1 81 ? 4.580 4.239 -18.933 1.00 69.12 81 ASN A N 1
ATOM 632 C CA . ASN A 1 81 ? 3.279 3.630 -18.628 1.00 69.12 81 ASN A CA 1
ATOM 633 C C . ASN A 1 81 ? 2.618 4.195 -17.345 1.00 69.12 81 ASN A C 1
ATOM 635 O O . ASN A 1 81 ? 1.421 3.998 -17.121 1.00 69.12 81 ASN A O 1
ATOM 639 N N . THR A 1 82 ? 3.368 4.925 -16.510 1.00 61.41 82 THR A N 1
ATOM 640 C CA . THR A 1 82 ? 2.870 5.644 -15.325 1.00 61.41 82 THR A CA 1
ATOM 641 C C . THR A 1 82 ? 2.221 6.981 -15.660 1.00 61.41 82 THR A C 1
ATOM 643 O O . THR A 1 82 ? 1.491 7.510 -14.828 1.00 61.41 82 THR A O 1
ATOM 646 N N . SER A 1 83 ? 2.409 7.520 -16.871 1.00 57.81 83 SER A N 1
ATOM 647 C CA . SER A 1 83 ? 1.833 8.805 -17.298 1.00 57.81 83 SER A CA 1
ATOM 648 C C . SER A 1 83 ? 0.296 8.804 -17.372 1.00 57.81 83 SER A C 1
ATOM 650 O O . SER A 1 83 ? -0.316 9.822 -17.698 1.00 57.81 83 SER A O 1
ATOM 652 N N . THR A 1 84 ? -0.338 7.666 -17.096 1.00 52.62 84 THR A N 1
ATOM 653 C CA . THR A 1 84 ? -1.791 7.473 -17.011 1.00 52.62 84 THR A CA 1
ATOM 654 C C . THR A 1 84 ? -2.283 7.311 -15.567 1.00 52.62 84 THR A C 1
ATOM 656 O O . THR A 1 84 ? -3.486 7.403 -15.323 1.00 52.62 84 THR A O 1
ATOM 659 N N . LEU A 1 85 ? -1.385 7.129 -14.590 1.00 54.12 85 LEU A N 1
ATOM 660 C CA . LEU A 1 85 ? -1.736 7.140 -13.173 1.00 54.12 85 LEU A CA 1
ATOM 661 C C . LEU A 1 85 ? -2.077 8.564 -12.734 1.00 54.12 85 LEU A C 1
ATOM 663 O O . LEU A 1 85 ? -1.268 9.476 -12.865 1.00 54.12 85 LEU A O 1
ATOM 667 N N . GLY A 1 86 ? -3.278 8.756 -12.192 1.00 47.47 86 GLY A N 1
ATOM 668 C CA . GLY A 1 86 ? -3.684 10.050 -11.640 1.00 47.47 86 GLY A CA 1
ATOM 669 C C . GLY A 1 86 ? -4.176 11.075 -12.663 1.00 47.47 86 GLY A C 1
ATOM 670 O O . GLY A 1 86 ? -4.518 12.180 -12.259 1.00 47.47 86 GLY A O 1
ATOM 671 N N . LYS A 1 87 ? -4.323 10.726 -13.952 1.00 42.66 87 LYS A N 1
ATOM 672 C CA . LYS A 1 87 ? -5.095 11.547 -14.902 1.00 42.66 87 LYS A CA 1
ATOM 673 C C . LYS A 1 87 ? -6.601 11.403 -14.636 1.00 42.66 87 LYS A C 1
ATOM 675 O O . LYS A 1 87 ? -7.343 10.866 -15.453 1.00 42.66 87 LYS A O 1
ATOM 680 N N . LYS A 1 88 ? -7.065 11.889 -13.481 1.00 36.41 88 LYS A N 1
ATOM 681 C CA . LYS A 1 88 ? -8.388 12.520 -13.419 1.00 36.41 88 LYS A CA 1
ATOM 682 C C . LYS A 1 88 ? -8.215 13.891 -14.064 1.00 36.41 88 LYS A C 1
ATOM 684 O O . LYS A 1 88 ? -7.271 14.602 -13.739 1.00 36.41 88 LYS A O 1
ATOM 689 N N . GLY A 1 89 ? -9.042 14.176 -15.064 1.00 39.22 89 GLY A N 1
ATOM 690 C CA . GLY A 1 89 ? -8.875 15.312 -15.959 1.00 39.22 89 GLY A CA 1
ATOM 691 C C . GLY A 1 89 ? -8.724 16.638 -15.221 1.00 39.22 89 GLY A C 1
ATOM 692 O O . GLY A 1 89 ? -9.642 17.075 -14.541 1.00 39.22 89 GLY A O 1
ATOM 693 N N . ALA A 1 90 ? -7.587 17.290 -15.429 1.00 31.34 90 ALA A N 1
ATOM 694 C CA . ALA A 1 90 ? -7.489 18.733 -15.346 1.00 31.34 90 ALA A CA 1
ATOM 695 C C . ALA A 1 90 ? -7.363 19.231 -16.794 1.00 31.34 90 ALA A C 1
ATOM 697 O O . ALA A 1 90 ? -6.346 18.945 -17.438 1.00 31.34 90 ALA A O 1
ATOM 698 N N . PRO A 1 91 ? -8.380 19.904 -17.362 1.00 36.56 91 PRO A N 1
ATOM 699 C CA . PRO A 1 91 ? -8.146 20.711 -18.544 1.00 36.56 91 PRO A CA 1
ATOM 700 C C . PRO A 1 91 ? -7.190 21.822 -18.117 1.00 36.56 91 PRO A C 1
ATOM 702 O O . PRO A 1 91 ? -7.445 22.521 -17.143 1.00 36.56 91 PRO A O 1
ATOM 705 N N . LYS A 1 92 ? -6.059 21.936 -18.809 1.00 38.47 92 LYS A N 1
ATOM 706 C CA . LYS A 1 92 ? -5.122 23.048 -18.661 1.00 38.47 92 LYS A CA 1
ATOM 707 C C . LYS A 1 92 ? -5.796 24.298 -19.238 1.00 38.47 92 LYS A C 1
ATOM 709 O O . LYS A 1 92 ? -6.013 24.310 -20.448 1.00 38.47 92 LYS A O 1
ATOM 714 N N . PRO A 1 93 ? -6.125 25.339 -18.454 1.00 36.19 93 PRO A N 1
ATOM 715 C CA . PRO A 1 93 ? -6.439 26.633 -19.029 1.00 36.19 93 PRO A CA 1
ATOM 716 C C . PRO A 1 93 ? -5.105 27.334 -19.295 1.00 36.19 93 PRO A C 1
ATOM 718 O O . PRO A 1 93 ? -4.313 27.568 -18.381 1.00 36.19 93 PRO A O 1
ATOM 721 N N . GLU A 1 94 ? -4.825 27.620 -20.560 1.00 43.09 94 GLU A N 1
ATOM 722 C CA . GLU A 1 94 ? -3.809 28.600 -20.933 1.00 43.09 94 GLU A CA 1
ATOM 723 C C . GLU A 1 94 ? -4.364 29.999 -20.641 1.00 43.09 94 GLU A C 1
ATOM 725 O O . GLU A 1 94 ? -5.367 30.414 -21.215 1.00 43.09 94 GLU A O 1
ATOM 730 N N . GLY A 1 95 ? -3.726 30.711 -19.713 1.00 37.41 95 GLY A N 1
ATOM 731 C CA . GLY A 1 95 ? -4.017 32.105 -19.388 1.00 37.41 95 GLY A CA 1
ATOM 732 C C . GLY A 1 95 ? -3.016 32.626 -18.348 1.00 37.41 95 GLY A C 1
ATOM 733 O O . GLY A 1 95 ? -2.693 31.886 -17.417 1.00 37.41 95 GLY A O 1
ATOM 734 N N . PRO A 1 96 ? -2.456 33.838 -18.508 1.00 47.53 96 PRO A N 1
ATOM 735 C CA . PRO A 1 96 ? -1.301 34.290 -17.734 1.00 47.53 96 PRO A CA 1
ATOM 736 C C . PRO A 1 96 ? -1.701 34.675 -16.300 1.00 47.53 96 PRO A C 1
ATOM 738 O O . PRO A 1 96 ? -2.646 35.431 -16.090 1.00 47.53 96 PRO A O 1
ATOM 741 N N . ALA A 1 97 ? -0.972 34.152 -15.313 1.00 34.50 97 ALA A N 1
ATOM 742 C CA . ALA A 1 97 ? -1.212 34.373 -13.887 1.00 34.50 97 ALA A CA 1
ATOM 743 C C . ALA A 1 97 ? -0.332 35.498 -13.309 1.00 34.50 97 ALA A C 1
ATOM 745 O O . ALA A 1 97 ? 0.858 35.557 -13.632 1.00 34.50 97 ALA A O 1
ATOM 746 N N . PRO A 1 98 ? -0.844 36.295 -12.354 1.00 44.50 98 PRO A N 1
ATOM 747 C CA . PRO A 1 98 ? -0.049 36.849 -11.271 1.00 44.50 98 PRO A CA 1
ATOM 748 C C . PRO A 1 98 ? -0.146 35.985 -9.994 1.00 44.50 98 PRO A C 1
ATOM 750 O O . PRO A 1 98 ? -1.234 35.634 -9.555 1.00 44.50 98 PRO A O 1
ATOM 753 N N . ALA A 1 99 ? 1.032 35.750 -9.403 1.00 38.53 99 ALA A N 1
ATOM 754 C CA . ALA A 1 99 ? 1.377 35.332 -8.032 1.00 38.53 99 ALA A CA 1
ATOM 755 C C . ALA A 1 99 ? 0.930 33.948 -7.478 1.00 38.53 99 ALA A C 1
ATOM 757 O O . ALA A 1 99 ? -0.159 33.466 -7.771 1.00 38.53 99 ALA A O 1
ATOM 758 N N . PRO A 1 100 ? 1.778 33.286 -6.653 1.00 44.50 100 PRO A N 1
ATOM 759 C CA . PRO A 1 100 ? 1.627 31.879 -6.301 1.00 44.50 100 PRO A CA 1
ATOM 760 C C . PRO A 1 100 ? 0.974 31.694 -4.923 1.00 44.50 100 PRO A C 1
ATOM 762 O O . PRO A 1 100 ? 1.639 31.796 -3.893 1.00 44.50 100 PRO A O 1
ATOM 765 N N . GLU A 1 101 ? -0.308 31.333 -4.894 1.00 38.00 101 GLU A N 1
ATOM 766 C CA . GLU A 1 101 ? -0.829 30.496 -3.810 1.00 38.00 101 GLU A CA 1
ATOM 767 C C . GLU A 1 101 ? -0.404 29.048 -4.075 1.00 38.00 101 GLU A C 1
ATOM 769 O O . GLU A 1 101 ? -0.508 28.542 -5.196 1.00 38.00 101 GLU A O 1
ATOM 774 N N . ALA A 1 102 ? 0.135 28.389 -3.047 1.00 44.12 102 ALA A N 1
ATOM 775 C CA . ALA A 1 102 ? 0.588 27.008 -3.124 1.00 44.12 102 ALA A CA 1
ATOM 776 C C . ALA A 1 102 ? -0.529 26.119 -3.708 1.00 44.12 102 ALA A C 1
ATOM 778 O O . ALA A 1 102 ? -1.644 26.130 -3.179 1.00 44.12 102 ALA A O 1
ATOM 779 N N . PRO A 1 103 ? -0.270 25.340 -4.775 1.00 44.03 103 PRO A N 1
ATOM 780 C CA . PRO A 1 103 ? -1.307 24.523 -5.378 1.00 44.03 103 PRO A CA 1
ATOM 781 C C . PRO A 1 103 ? -1.791 23.512 -4.342 1.00 44.03 103 PRO A C 1
ATOM 783 O O . PRO A 1 103 ? -1.019 22.704 -3.824 1.00 44.03 103 PRO A O 1
ATOM 786 N N . ALA A 1 104 ? -3.084 23.569 -4.025 1.00 46.06 104 ALA A N 1
ATOM 787 C CA . ALA A 1 104 ? -3.745 22.569 -3.213 1.00 46.06 104 ALA A CA 1
ATOM 788 C C . ALA A 1 104 ? -3.703 21.247 -3.987 1.00 46.06 104 ALA A C 1
ATOM 790 O O . ALA A 1 104 ? -4.553 20.987 -4.832 1.00 46.06 104 ALA A O 1
ATOM 791 N N . THR A 1 105 ? -2.679 20.432 -3.740 1.00 51.78 105 THR A N 1
ATOM 792 C CA . THR A 1 105 ? -2.436 19.179 -4.453 1.00 51.78 105 THR A CA 1
ATOM 793 C C . THR A 1 105 ? -3.673 18.283 -4.353 1.00 51.78 105 THR A C 1
ATOM 795 O O . THR A 1 105 ? -3.944 17.690 -3.306 1.00 51.78 105 THR A O 1
ATOM 798 N N . GLU A 1 106 ? -4.437 18.169 -5.442 1.00 60.12 106 GLU A N 1
ATOM 799 C CA . GLU A 1 106 ? -5.539 17.213 -5.627 1.00 60.12 106 GLU A CA 1
ATOM 800 C C . GLU A 1 106 ? -4.991 15.785 -5.802 1.00 60.12 106 GLU A C 1
ATOM 802 O O . GLU A 1 106 ? -5.252 15.083 -6.775 1.00 60.12 106 GLU A O 1
ATOM 807 N N . GLY A 1 107 ? -4.145 15.366 -4.864 1.00 70.88 107 GLY A N 1
ATOM 808 C CA . GLY A 1 107 ? -3.427 14.104 -4.906 1.00 70.88 107 GLY A CA 1
ATOM 809 C C . GLY A 1 107 ? -3.985 13.067 -3.928 1.00 70.88 107 GLY A C 1
ATOM 810 O O . GLY A 1 107 ? -4.747 13.403 -3.015 1.00 70.88 107 GLY A O 1
ATOM 811 N N . PRO A 1 108 ? -3.537 11.804 -4.043 1.00 73.69 108 PRO A N 1
ATOM 812 C CA . PRO A 1 108 ? -3.909 10.716 -3.135 1.00 73.69 108 PRO A CA 1
ATOM 813 C C . PRO A 1 108 ? -3.719 11.062 -1.650 1.00 73.69 108 PRO A C 1
ATOM 815 O O . PRO A 1 108 ? -4.516 10.649 -0.813 1.00 73.69 108 PRO A O 1
ATOM 818 N N . LEU A 1 109 ? -2.716 11.882 -1.317 1.00 79.44 109 LEU A N 1
ATOM 819 C CA . LEU A 1 109 ? -2.463 12.336 0.054 1.00 79.44 109 LEU A CA 1
ATOM 820 C C . LEU A 1 109 ? -3.604 13.180 0.640 1.00 79.44 109 LEU A C 1
ATOM 822 O O . LEU A 1 109 ? -3.893 13.056 1.826 1.00 79.44 109 LEU A O 1
ATOM 826 N N . ARG A 1 110 ? -4.292 14.000 -0.167 1.00 80.50 110 ARG A N 1
ATOM 827 C CA . ARG A 1 110 ? -5.436 14.797 0.304 1.00 80.50 110 ARG A CA 1
ATOM 828 C C . ARG A 1 110 ? -6.653 13.919 0.574 1.00 80.50 110 ARG A C 1
ATOM 830 O O . ARG A 1 110 ? -7.345 14.140 1.560 1.00 80.50 110 ARG A O 1
ATOM 837 N N . ILE A 1 111 ? -6.873 12.892 -0.251 1.00 81.56 111 ILE A N 1
ATOM 838 C CA . ILE A 1 111 ? -7.916 11.880 -0.014 1.00 81.56 111 ILE A CA 1
ATOM 839 C C . ILE A 1 111 ? -7.638 11.149 1.303 1.00 81.56 111 ILE A C 1
ATOM 841 O O . ILE A 1 111 ? -8.533 11.024 2.133 1.00 81.56 111 ILE A O 1
ATOM 845 N N . LEU A 1 112 ? -6.390 10.733 1.535 1.00 82.38 112 LEU A N 1
ATOM 846 C CA . LEU A 1 112 ? -5.989 10.110 2.799 1.00 82.38 112 LEU A CA 1
ATOM 847 C C . LEU A 1 112 ? -6.175 11.056 3.997 1.00 82.38 112 LEU A C 1
ATOM 849 O O . LEU A 1 112 ? -6.651 10.623 5.043 1.00 82.38 112 LEU A O 1
ATOM 853 N N . ALA A 1 113 ? -5.868 12.347 3.836 1.00 80.62 113 ALA A N 1
ATOM 854 C CA . ALA A 1 113 ? -6.073 13.352 4.878 1.00 80.62 113 ALA A CA 1
ATOM 855 C C . ALA A 1 113 ? -7.562 13.598 5.188 1.00 80.62 113 ALA A C 1
ATOM 857 O O . ALA A 1 113 ? -7.912 13.764 6.355 1.00 80.62 113 ALA A O 1
ATOM 858 N N . LEU A 1 114 ? -8.438 13.587 4.173 1.00 82.38 114 LEU A N 1
ATOM 859 C CA . LEU A 1 114 ? -9.898 13.685 4.334 1.00 82.38 114 LEU A CA 1
ATOM 860 C C . LEU A 1 114 ? -10.489 12.452 5.027 1.00 82.38 114 LEU A C 1
ATOM 862 O O . LEU A 1 114 ? -11.414 12.581 5.823 1.00 82.38 114 LEU A O 1
ATOM 866 N N . LEU A 1 115 ? -9.936 11.268 4.755 1.00 80.38 115 LEU A N 1
ATOM 867 C CA . LEU A 1 115 ? -10.287 10.025 5.447 1.00 80.38 115 LEU A CA 1
ATOM 868 C C . LEU A 1 115 ? -9.673 9.925 6.856 1.00 80.38 115 LEU A C 1
ATOM 870 O O . LEU A 1 115 ? -9.943 8.951 7.558 1.00 80.38 115 LEU A O 1
ATOM 874 N N . ALA A 1 116 ? -8.868 10.917 7.261 1.00 80.44 116 ALA A N 1
ATOM 875 C CA . ALA A 1 116 ? -8.189 10.997 8.552 1.00 80.44 116 ALA A CA 1
ATOM 876 C C . ALA A 1 116 ? -7.415 9.715 8.915 1.00 80.44 116 ALA A C 1
ATOM 878 O O . ALA A 1 116 ? -7.493 9.227 10.042 1.00 80.44 116 ALA A O 1
ATOM 879 N N . VAL A 1 117 ? -6.679 9.168 7.944 1.00 86.75 117 VAL A N 1
ATOM 880 C CA . VAL A 1 117 ? -5.908 7.931 8.115 1.00 86.75 117 VAL A CA 1
ATOM 881 C C . VAL A 1 117 ? -4.706 8.187 9.028 1.00 86.75 117 VAL A C 1
ATOM 883 O O . VAL A 1 117 ? -3.822 8.968 8.699 1.00 86.75 117 VAL A O 1
ATOM 886 N N . ASP A 1 118 ? -4.592 7.510 10.169 1.00 88.31 118 ASP A N 1
ATOM 887 C CA . ASP A 1 118 ? -3.464 7.790 11.073 1.00 88.31 118 ASP A CA 1
ATOM 888 C C . ASP A 1 118 ? -2.125 7.291 10.496 1.00 88.31 118 ASP A C 1
ATOM 890 O O . ASP A 1 118 ? -1.079 7.934 10.678 1.00 88.31 118 ASP A O 1
ATOM 894 N N . ARG A 1 119 ? -2.157 6.152 9.791 1.00 91.56 119 ARG A N 1
ATOM 895 C CA . ARG A 1 119 ? -0.967 5.448 9.304 1.00 91.56 119 ARG A CA 1
ATOM 896 C C . ARG A 1 119 ? -1.170 4.805 7.932 1.00 91.56 119 ARG A C 1
ATOM 898 O O . ARG A 1 119 ? -2.164 4.129 7.690 1.00 91.56 119 ARG A O 1
ATOM 905 N N . VAL A 1 120 ? -0.172 4.930 7.060 1.00 93.00 120 VAL A N 1
ATOM 906 C CA . VAL A 1 120 ? -0.084 4.157 5.812 1.00 93.00 120 VAL A CA 1
ATOM 907 C C . VAL A 1 120 ? 1.250 3.428 5.783 1.00 93.00 120 VAL A C 1
ATOM 909 O O . VAL A 1 120 ? 2.296 4.042 5.985 1.00 93.00 120 VAL A O 1
ATOM 912 N N . SER A 1 121 ? 1.227 2.120 5.559 1.00 94.00 121 SER A N 1
ATOM 913 C CA . SER A 1 121 ? 2.417 1.280 5.504 1.00 94.00 121 SER A CA 1
ATOM 914 C C . SER A 1 121 ? 2.479 0.483 4.202 1.00 94.00 121 SER A C 1
ATOM 916 O O . SER A 1 121 ? 1.488 -0.061 3.722 1.00 94.00 121 SER A O 1
ATOM 918 N N . ILE A 1 122 ? 3.669 0.421 3.620 1.00 94.19 122 ILE A N 1
ATOM 919 C CA . ILE A 1 122 ? 4.019 -0.481 2.528 1.00 94.19 122 ILE A CA 1
ATOM 920 C C . ILE A 1 122 ? 5.089 -1.410 3.071 1.00 94.19 122 ILE A C 1
ATOM 922 O O . ILE A 1 122 ? 6.060 -0.938 3.660 1.00 94.19 122 ILE A O 1
ATOM 926 N N . THR A 1 123 ? 4.912 -2.711 2.873 1.00 93.81 123 THR A N 1
ATOM 927 C CA . THR A 1 123 ? 5.887 -3.714 3.304 1.00 93.81 123 THR A CA 1
ATOM 928 C C . THR A 1 123 ? 6.279 -4.625 2.156 1.00 93.81 123 THR A C 1
ATOM 930 O O . THR A 1 123 ? 5.379 -5.147 1.501 1.00 93.81 123 THR A O 1
ATOM 933 N N . GLY A 1 124 ? 7.579 -4.851 1.953 1.00 91.75 124 GLY A N 1
ATOM 934 C CA . GLY A 1 124 ? 8.085 -5.783 0.933 1.00 91.75 124 GLY A CA 1
ATOM 935 C C . GLY A 1 124 ? 7.885 -5.306 -0.510 1.00 91.75 124 GLY A C 1
ATOM 936 O O . GLY A 1 124 ? 7.721 -6.113 -1.420 1.00 91.75 124 GLY A O 1
ATOM 937 N N . GLY A 1 125 ? 7.842 -3.993 -0.739 1.00 91.69 125 GLY A N 1
ATOM 938 C CA . GLY A 1 125 ? 7.609 -3.429 -2.064 1.00 91.69 125 GLY A CA 1
ATOM 939 C C . GLY A 1 125 ? 8.719 -3.763 -3.060 1.00 91.69 125 GLY A C 1
ATOM 940 O O . GLY A 1 125 ? 9.905 -3.730 -2.723 1.00 91.69 125 GLY A O 1
ATOM 941 N N . LYS A 1 126 ? 8.326 -4.031 -4.307 1.00 91.69 126 LYS A N 1
ATOM 942 C CA . LYS A 1 126 ? 9.219 -4.248 -5.445 1.00 91.69 126 LYS A CA 1
ATOM 943 C C . LYS A 1 126 ? 8.867 -3.292 -6.581 1.00 91.69 126 LYS A C 1
ATOM 945 O O . LYS A 1 126 ? 7.747 -3.287 -7.084 1.00 91.69 126 LYS A O 1
ATOM 950 N N . LEU A 1 127 ? 9.841 -2.502 -7.009 1.00 89.00 127 LEU A N 1
ATOM 951 C CA . LEU A 1 127 ? 9.746 -1.599 -8.147 1.00 89.00 127 LEU A CA 1
ATOM 952 C C . LEU A 1 127 ? 10.666 -2.103 -9.257 1.00 89.00 127 LEU A C 1
ATOM 954 O O . LEU A 1 127 ? 11.877 -2.201 -9.078 1.00 89.00 127 LEU A O 1
ATOM 958 N N . THR A 1 128 ? 10.082 -2.414 -10.406 1.00 88.62 128 THR A N 1
ATOM 959 C CA . THR A 1 128 ? 10.809 -2.821 -11.609 1.00 88.62 128 THR A CA 1
ATOM 960 C C . THR A 1 128 ? 10.718 -1.694 -12.625 1.00 88.62 128 THR A C 1
ATOM 962 O O . THR A 1 128 ? 9.622 -1.343 -13.052 1.00 88.62 128 THR A O 1
ATOM 965 N N . TYR A 1 129 ? 11.850 -1.109 -12.999 1.00 86.88 129 TYR A N 1
ATOM 966 C CA . TYR A 1 129 ? 11.939 -0.091 -14.039 1.00 86.88 129 TYR A CA 1
ATOM 967 C C . TYR A 1 129 ? 12.601 -0.684 -15.281 1.00 86.88 129 TYR A C 1
ATOM 969 O O . TYR A 1 129 ? 13.717 -1.193 -15.213 1.00 86.88 129 TYR A O 1
ATOM 977 N N . ARG A 1 130 ? 11.909 -0.620 -16.418 1.00 87.00 130 ARG A N 1
ATOM 978 C CA . ARG A 1 130 ? 12.380 -1.135 -17.706 1.00 87.00 130 ARG A CA 1
ATOM 979 C C . ARG A 1 130 ? 12.465 0.002 -18.705 1.00 87.00 130 ARG A C 1
ATOM 981 O O . ARG A 1 130 ? 11.450 0.611 -19.040 1.00 87.00 130 ARG A O 1
ATOM 988 N N . ASP A 1 131 ? 13.667 0.253 -19.200 1.00 86.00 131 ASP A N 1
ATOM 989 C CA . ASP A 1 131 ? 13.918 1.233 -20.246 1.00 86.00 131 ASP A CA 1
ATOM 990 C C . ASP A 1 131 ? 14.037 0.536 -21.605 1.00 86.00 131 ASP A C 1
ATOM 992 O O . ASP A 1 131 ? 15.003 -0.183 -21.862 1.00 86.00 131 ASP A O 1
ATOM 996 N N . LEU A 1 132 ? 13.034 0.736 -22.464 1.00 83.00 132 LEU A N 1
ATOM 997 C CA . LEU A 1 132 ? 13.012 0.249 -23.846 1.00 83.00 132 LEU A CA 1
ATOM 998 C C . LEU A 1 132 ? 13.376 1.351 -24.856 1.00 83.00 132 LEU A C 1
ATOM 1000 O O . LEU A 1 132 ? 13.306 1.105 -26.059 1.00 83.00 132 LEU A O 1
ATOM 1004 N N . SER A 1 133 ? 13.733 2.556 -24.393 1.00 80.75 133 SER A N 1
ATOM 1005 C CA . SER A 1 133 ? 14.082 3.694 -25.258 1.00 80.75 133 SER A CA 1
ATOM 1006 C C . SER A 1 133 ? 15.488 3.588 -25.847 1.00 80.75 133 SER A C 1
ATOM 1008 O O . SER A 1 133 ? 15.752 4.118 -26.924 1.00 80.75 133 SER A O 1
ATOM 1010 N N . ALA A 1 134 ? 16.382 2.853 -25.186 1.00 78.44 134 ALA A N 1
ATOM 1011 C CA . ALA A 1 134 ? 17.731 2.605 -25.674 1.00 78.44 134 ALA A CA 1
ATOM 1012 C C . ALA A 1 134 ? 17.794 1.418 -26.655 1.00 78.44 134 ALA A C 1
ATOM 1014 O O . ALA A 1 134 ? 16.960 0.511 -26.639 1.00 78.44 134 ALA A O 1
ATOM 1015 N N . ALA A 1 135 ? 18.846 1.385 -27.484 1.00 75.38 135 ALA A N 1
ATOM 1016 C CA . ALA A 1 135 ? 19.119 0.276 -28.406 1.00 75.38 135 ALA A CA 1
ATOM 1017 C C . ALA A 1 135 ? 19.303 -1.075 -27.683 1.00 75.38 135 ALA A C 1
ATOM 1019 O O . ALA A 1 135 ? 19.014 -2.126 -28.252 1.00 75.38 135 ALA A O 1
ATOM 1020 N N . LYS A 1 136 ? 19.751 -1.043 -26.420 1.00 80.75 136 LYS A N 1
ATOM 1021 C CA . LYS A 1 136 ? 19.790 -2.192 -25.510 1.00 80.75 136 LYS A CA 1
ATOM 1022 C C . LYS A 1 136 ? 18.808 -1.939 -24.361 1.00 80.75 136 LYS A C 1
ATOM 1024 O O . LYS A 1 136 ? 18.996 -0.948 -23.657 1.00 80.75 136 LYS A O 1
ATOM 1029 N N . PRO A 1 137 ? 17.789 -2.793 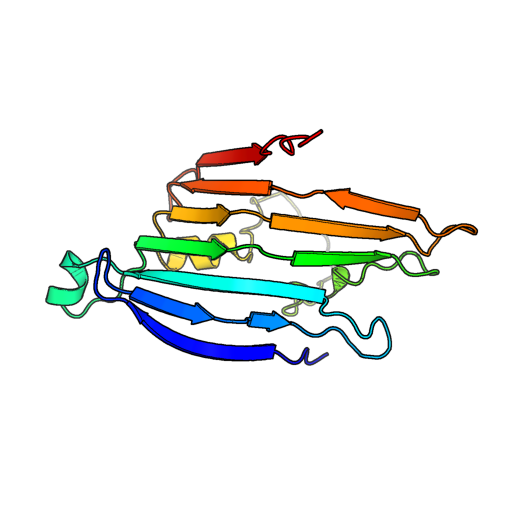-24.166 1.00 81.62 137 PRO A N 1
ATOM 1030 C CA . PRO A 1 137 ? 16.883 -2.679 -23.032 1.00 81.62 137 PRO A CA 1
ATOM 1031 C C . PRO A 1 137 ? 17.635 -2.793 -21.706 1.00 81.62 137 PRO A C 1
ATOM 1033 O O . PRO A 1 137 ? 18.434 -3.715 -21.537 1.00 81.62 137 PRO A O 1
ATOM 1036 N N . THR A 1 138 ? 17.343 -1.899 -20.764 1.00 85.56 138 THR A N 1
ATOM 1037 C CA . THR A 1 138 ? 17.927 -1.943 -19.416 1.00 85.56 138 THR A CA 1
ATOM 1038 C C . THR A 1 138 ? 16.830 -2.132 -18.382 1.00 85.56 138 THR A C 1
ATOM 1040 O O . THR A 1 138 ? 15.796 -1.465 -18.432 1.00 85.56 138 THR A O 1
ATOM 1043 N N . GLU A 1 139 ? 17.053 -3.037 -17.433 1.00 87.38 139 GLU A N 1
ATOM 1044 C CA . GLU A 1 139 ? 16.127 -3.327 -16.343 1.00 87.38 139 GLU A CA 1
ATOM 1045 C C . GLU A 1 139 ? 16.785 -3.038 -14.993 1.00 87.38 139 GLU A C 1
ATOM 1047 O O . GLU A 1 139 ? 17.901 -3.475 -14.717 1.00 87.38 139 GLU A O 1
ATOM 1052 N N . TYR A 1 140 ? 16.073 -2.296 -14.153 1.00 88.31 140 TYR A N 1
ATOM 1053 C CA . TYR A 1 140 ? 16.469 -1.956 -12.796 1.00 88.31 140 TYR A CA 1
ATOM 1054 C C . TYR A 1 140 ? 15.411 -2.471 -11.833 1.00 88.31 140 TYR A C 1
ATOM 1056 O O . TYR A 1 140 ? 14.226 -2.167 -11.975 1.00 88.31 140 TYR A O 1
ATOM 1064 N N . VAL A 1 141 ? 15.839 -3.235 -10.832 1.00 89.25 141 VAL A N 1
ATOM 1065 C CA . VAL A 1 141 ? 14.947 -3.809 -9.827 1.00 89.25 141 VAL A CA 1
ATOM 1066 C C . VAL A 1 141 ? 15.335 -3.281 -8.458 1.00 89.25 141 VAL A C 1
ATOM 1068 O O . VAL A 1 141 ? 16.456 -3.475 -7.994 1.00 89.25 141 VAL A O 1
ATOM 1071 N N . LEU A 1 142 ? 14.378 -2.636 -7.803 1.00 88.19 142 LEU A N 1
ATOM 1072 C CA . LEU A 1 142 ? 14.426 -2.296 -6.391 1.00 88.19 142 LEU A CA 1
ATOM 1073 C C . LEU A 1 142 ? 13.443 -3.209 -5.670 1.00 88.19 142 LEU A C 1
ATOM 1075 O O . LEU A 1 142 ? 12.304 -3.361 -6.102 1.00 88.19 142 LEU A O 1
ATOM 1079 N N . GLN A 1 143 ? 13.873 -3.828 -4.585 1.00 90.69 143 GLN A N 1
ATOM 1080 C CA . GLN A 1 143 ? 13.065 -4.771 -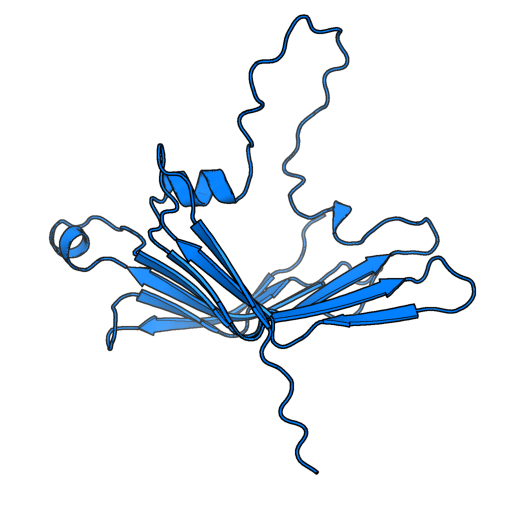3.820 1.00 90.69 143 GLN A CA 1
ATOM 1081 C C . GLN A 1 143 ? 13.231 -4.513 -2.328 1.00 90.69 143 GLN A C 1
ATOM 1083 O O . GLN A 1 143 ? 14.080 -3.715 -1.927 1.00 90.69 143 GLN A O 1
ATOM 1088 N N . ASP A 1 144 ? 12.408 -5.187 -1.525 1.00 89.81 144 ASP A N 1
ATOM 1089 C CA . ASP A 1 144 ? 12.440 -5.096 -0.067 1.00 89.81 144 ASP A CA 1
ATOM 1090 C C . ASP A 1 144 ? 12.236 -3.660 0.449 1.00 89.81 144 ASP A C 1
ATOM 1092 O O . ASP A 1 144 ? 12.819 -3.244 1.456 1.00 89.81 144 ASP A O 1
ATOM 1096 N N . LEU A 1 145 ? 11.405 -2.896 -0.270 1.00 90.25 145 LEU A N 1
ATOM 1097 C CA . LEU A 1 145 ? 11.068 -1.518 0.057 1.00 90.25 145 LEU A CA 1
ATOM 1098 C C . LEU A 1 145 ? 9.962 -1.477 1.110 1.00 90.25 145 LEU A C 1
ATOM 1100 O O . LEU A 1 145 ? 8.829 -1.899 0.864 1.00 90.25 145 LEU A O 1
ATOM 1104 N N . ASP A 1 146 ? 10.278 -0.901 2.260 1.00 92.06 146 ASP A N 1
ATOM 1105 C CA . ASP A 1 146 ? 9.317 -0.615 3.310 1.00 92.06 146 ASP A CA 1
ATOM 1106 C C . ASP A 1 146 ? 9.111 0.906 3.396 1.00 92.06 146 ASP A C 1
ATOM 1108 O O . ASP A 1 146 ? 10.062 1.681 3.525 1.00 92.06 146 ASP A O 1
ATOM 1112 N N . PHE A 1 147 ? 7.855 1.343 3.349 1.00 92.56 147 PHE A N 1
ATOM 1113 C CA . PHE A 1 147 ? 7.487 2.741 3.564 1.00 92.56 147 PHE A CA 1
ATOM 1114 C C . PHE A 1 147 ? 6.524 2.843 4.731 1.00 92.56 147 PHE A C 1
ATOM 1116 O O . PHE A 1 147 ? 5.612 2.031 4.885 1.00 92.56 147 PHE A O 1
ATOM 1123 N N . LEU A 1 148 ? 6.692 3.880 5.537 1.00 92.06 148 LEU A N 1
ATOM 1124 C CA . LEU A 1 148 ? 5.797 4.178 6.635 1.00 92.06 148 LEU A CA 1
ATOM 1125 C C . LEU A 1 148 ? 5.503 5.670 6.659 1.00 92.06 148 LEU A C 1
ATOM 1127 O O . LEU A 1 148 ? 6.383 6.489 6.911 1.00 92.06 148 LEU A O 1
ATOM 1131 N N . LEU A 1 149 ? 4.240 6.000 6.436 1.00 90.81 149 LEU A N 1
ATOM 1132 C CA . LEU A 1 149 ? 3.700 7.337 6.581 1.00 90.81 149 LEU A CA 1
ATOM 1133 C C . LEU A 1 149 ? 2.876 7.401 7.869 1.00 90.81 149 LEU A C 1
ATOM 1135 O O . LEU A 1 149 ? 1.995 6.569 8.095 1.00 90.81 149 LEU A O 1
ATOM 1139 N N . ARG A 1 150 ? 3.170 8.378 8.725 1.00 90.50 150 ARG A N 1
ATOM 1140 C CA . ARG A 1 150 ? 2.453 8.630 9.985 1.00 90.50 150 ARG A CA 1
ATOM 1141 C C . ARG A 1 150 ? 1.830 10.017 9.970 1.00 90.50 150 ARG A C 1
ATOM 1143 O O . ARG A 1 150 ? 2.357 10.908 9.313 1.00 90.50 150 ARG A O 1
ATOM 1150 N N . ASN A 1 151 ? 0.784 10.214 10.768 1.00 84.62 151 ASN A N 1
ATOM 1151 C CA . ASN A 1 151 ? 0.116 11.506 10.952 1.00 84.62 151 ASN A CA 1
ATOM 1152 C C . ASN A 1 151 ? -0.515 12.047 9.657 1.00 84.62 151 ASN A C 1
ATOM 1154 O O . ASN A 1 151 ? -0.404 13.236 9.366 1.00 84.62 151 ASN A O 1
ATOM 1158 N N . VAL A 1 152 ? -1.186 11.188 8.882 1.00 81.31 152 VAL A N 1
ATOM 1159 C CA . VAL A 1 152 ? -1.836 11.586 7.620 1.00 81.31 152 VAL A CA 1
ATOM 1160 C C . VAL A 1 152 ? -3.207 12.206 7.910 1.00 81.31 152 VAL A C 1
ATOM 1162 O O . VAL A 1 152 ? -4.250 11.576 7.808 1.00 81.31 152 VAL A O 1
ATOM 1165 N N . GLY A 1 153 ? -3.220 13.473 8.318 1.00 76.56 153 GLY A N 1
ATOM 1166 C CA . GLY A 1 153 ? -4.456 14.196 8.624 1.00 76.56 153 GLY A CA 1
ATOM 1167 C C . GLY A 1 153 ? -4.390 15.661 8.221 1.00 76.56 153 GLY A C 1
ATOM 1168 O O . GLY A 1 153 ? -3.309 16.226 8.063 1.00 76.56 153 GLY A O 1
ATOM 1169 N N . LEU A 1 154 ? -5.557 16.287 8.064 1.00 75.94 154 LEU A N 1
ATOM 1170 C CA . LEU A 1 154 ? -5.652 17.725 7.804 1.00 75.94 154 LEU A CA 1
ATOM 1171 C C . LEU A 1 154 ? -4.966 18.519 8.927 1.00 75.94 154 LEU A C 1
ATOM 1173 O O . LEU A 1 154 ? -5.176 18.242 10.108 1.00 75.94 154 LEU A O 1
ATOM 1177 N N . GLY A 1 155 ? -4.124 19.485 8.551 1.00 75.75 155 GLY A N 1
ATOM 1178 C CA . GLY A 1 155 ? -3.357 20.305 9.496 1.00 75.75 155 GLY A CA 1
ATOM 1179 C C . GLY A 1 155 ? -2.200 19.580 10.196 1.00 75.75 155 GLY A C 1
ATOM 1180 O O . GLY A 1 155 ? -1.586 20.156 11.089 1.00 75.75 155 GLY A O 1
ATOM 1181 N N . LYS A 1 156 ? -1.884 18.335 9.812 1.00 79.12 156 LYS A N 1
ATOM 1182 C CA . LYS A 1 156 ? -0.724 17.587 10.315 1.00 79.12 156 LYS A CA 1
ATOM 1183 C C . LYS A 1 156 ? 0.362 17.503 9.245 1.00 79.12 156 LYS A C 1
ATOM 1185 O O . LYS A 1 156 ? 0.061 17.328 8.067 1.00 79.12 156 LYS A O 1
ATOM 1190 N N . THR A 1 157 ? 1.625 17.556 9.665 1.00 80.00 157 THR A N 1
ATOM 1191 C CA . THR A 1 157 ? 2.763 17.247 8.789 1.00 80.00 157 THR A CA 1
ATOM 1192 C C . THR A 1 157 ? 3.001 15.738 8.811 1.00 80.00 157 THR A C 1
ATOM 1194 O O . THR A 1 157 ? 3.341 15.197 9.871 1.00 80.00 157 THR A O 1
ATOM 1197 N N . PRO A 1 158 ? 2.812 15.029 7.686 1.00 84.00 158 PRO A N 1
ATOM 1198 C CA . PRO A 1 158 ? 3.002 13.592 7.663 1.00 84.00 158 PRO A CA 1
ATOM 1199 C C . PRO A 1 158 ? 4.490 13.249 7.809 1.00 84.00 158 PRO A C 1
ATOM 1201 O O . PRO A 1 158 ? 5.344 13.796 7.114 1.00 84.00 158 PRO A O 1
ATOM 1204 N N . GLY A 1 159 ? 4.804 12.329 8.719 1.00 85.31 159 GLY A N 1
ATOM 1205 C CA . GLY A 1 159 ? 6.158 11.809 8.897 1.00 85.31 159 GLY A CA 1
ATOM 1206 C C . GLY A 1 159 ? 6.397 10.636 7.955 1.00 85.31 159 GLY A C 1
ATOM 1207 O O . GLY A 1 159 ? 5.695 9.631 8.066 1.00 85.31 159 GLY A O 1
ATOM 1208 N N . LEU A 1 160 ? 7.371 10.752 7.050 1.00 89.50 160 LEU A N 1
ATOM 1209 C CA . LEU A 1 160 ? 7.758 9.695 6.114 1.00 89.50 160 LEU A CA 1
ATOM 1210 C C . LEU A 1 160 ? 9.013 8.972 6.613 1.00 89.50 160 LEU A C 1
ATOM 1212 O O . LEU A 1 160 ? 10.036 9.596 6.881 1.00 89.50 160 LEU A O 1
ATOM 1216 N N . GLN A 1 161 ? 8.938 7.650 6.698 1.00 90.50 161 GLN A N 1
ATOM 1217 C CA . GLN A 1 161 ? 10.078 6.770 6.923 1.00 90.50 161 GLN A CA 1
ATOM 1218 C C . GLN A 1 161 ? 10.193 5.807 5.745 1.00 90.50 161 GLN A C 1
ATOM 1220 O O . GLN A 1 161 ? 9.194 5.242 5.296 1.00 90.50 161 GLN A O 1
ATOM 1225 N N . VAL A 1 162 ? 11.417 5.627 5.261 1.00 89.31 162 VAL A N 1
ATOM 1226 C CA . VAL A 1 162 ? 11.748 4.697 4.183 1.00 89.31 162 VAL A CA 1
ATOM 1227 C C . VAL A 1 162 ? 12.826 3.767 4.702 1.00 89.31 162 VAL A C 1
ATOM 1229 O O . VAL A 1 162 ? 13.829 4.225 5.248 1.00 89.31 162 VAL A O 1
ATOM 1232 N N . ALA A 1 163 ? 12.618 2.470 4.541 1.00 88.00 163 ALA A N 1
ATOM 1233 C CA . ALA A 1 163 ? 13.597 1.457 4.874 1.00 88.00 163 ALA A CA 1
ATOM 1234 C C . ALA A 1 163 ? 13.748 0.488 3.703 1.00 88.00 163 ALA A C 1
ATOM 1236 O O . ALA A 1 163 ? 12.810 0.217 2.958 1.00 88.00 163 ALA A O 1
ATOM 1237 N N . THR A 1 164 ? 14.960 -0.028 3.545 1.00 84.75 164 THR A N 1
ATOM 1238 C CA . THR A 1 164 ? 15.254 -1.147 2.652 1.00 84.75 164 THR A CA 1
ATOM 1239 C C . THR A 1 164 ? 15.721 -2.287 3.537 1.00 84.75 164 THR A C 1
ATOM 1241 O O . THR A 1 164 ? 16.593 -2.085 4.390 1.00 84.75 164 THR A O 1
ATOM 1244 N N . ARG A 1 165 ? 15.156 -3.488 3.391 1.00 77.06 165 ARG A N 1
ATOM 1245 C CA . ARG A 1 165 ? 15.801 -4.653 4.009 1.00 77.06 165 ARG A CA 1
ATOM 1246 C C . ARG A 1 165 ? 16.926 -5.068 3.083 1.00 77.06 165 ARG A C 1
ATOM 1248 O O . ARG A 1 165 ? 16.712 -5.269 1.893 1.00 77.06 165 ARG A O 1
ATOM 1255 N N . ARG A 1 166 ? 18.148 -5.171 3.610 1.00 61.06 166 ARG A N 1
ATOM 1256 C CA . ARG A 1 166 ? 19.223 -5.784 2.828 1.00 61.06 166 ARG A CA 1
ATOM 1257 C C . ARG A 1 166 ? 18.811 -7.228 2.541 1.00 61.06 166 ARG A C 1
ATOM 1259 O O . ARG A 1 166 ? 18.428 -7.91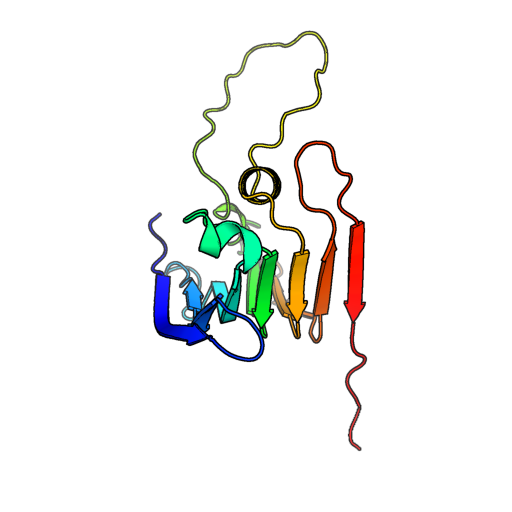1 3.496 1.00 61.06 166 ARG A O 1
ATOM 1266 N N . PRO A 1 167 ? 18.904 -7.703 1.288 1.00 52.53 167 PRO A N 1
ATOM 1267 C CA . PRO A 1 167 ? 18.681 -9.107 1.004 1.00 52.53 167 PRO A CA 1
ATOM 1268 C C . PRO A 1 167 ? 19.673 -9.899 1.853 1.00 52.53 167 PRO A C 1
ATOM 1270 O O . PRO A 1 167 ? 20.890 -9.704 1.768 1.00 52.53 167 PRO A O 1
ATOM 1273 N N . THR A 1 168 ? 19.161 -10.756 2.731 1.00 47.38 168 THR A N 1
ATOM 1274 C CA . THR A 1 168 ? 19.980 -11.757 3.398 1.00 47.38 168 THR A CA 1
ATOM 1275 C C . THR A 1 168 ? 20.474 -12.697 2.310 1.00 47.38 168 THR A C 1
ATOM 1277 O O . THR A 1 168 ? 19.772 -13.602 1.875 1.00 47.38 168 THR A O 1
ATOM 1280 N N . SER A 1 169 ? 21.691 -12.441 1.831 1.00 40.84 169 SER A N 1
ATOM 1281 C CA . SER A 1 169 ? 22.470 -13.378 1.032 1.00 40.84 169 SER A CA 1
ATOM 1282 C C . SER A 1 169 ? 22.584 -14.683 1.824 1.00 40.84 169 SER A C 1
ATOM 1284 O O . SER A 1 169 ? 23.480 -14.830 2.658 1.00 40.84 169 SER A O 1
ATOM 1286 N N . ARG A 1 170 ? 21.672 -15.631 1.597 1.00 46.97 170 ARG A N 1
ATOM 1287 C CA . ARG A 1 170 ? 21.937 -17.029 1.930 1.00 46.97 170 ARG A CA 1
ATOM 1288 C C . ARG A 1 170 ? 22.972 -17.520 0.922 1.00 46.97 170 ARG A C 1
ATOM 1290 O O . ARG A 1 170 ? 22.703 -17.518 -0.276 1.00 46.97 170 ARG A O 1
ATOM 1297 N N . ARG A 1 171 ? 24.164 -17.813 1.447 1.00 47.97 171 ARG A N 1
ATOM 1298 C CA . ARG A 1 171 ? 25.197 -18.602 0.771 1.00 47.97 171 ARG A CA 1
ATOM 1299 C C . ARG A 1 171 ? 24.684 -20.005 0.478 1.00 47.97 171 ARG A C 1
ATOM 1301 O O . ARG A 1 171 ? 23.816 -20.468 1.255 1.00 47.97 171 ARG A O 1
#